Protein AF-A0A7S1Y278-F1 (afdb_monomer_lite)

Organism: NCBI:txid210454

Structure (mmCIF, N/CA/C/O backbone):
data_AF-A0A7S1Y278-F1
#
_entry.id   AF-A0A7S1Y278-F1
#
loop_
_atom_site.group_PDB
_atom_site.id
_atom_site.type_symbol
_atom_site.label_atom_id
_atom_site.label_alt_id
_atom_site.label_comp_id
_atom_site.label_asym_id
_atom_site.label_entity_id
_atom_site.label_seq_id
_atom_site.pdbx_PDB_ins_code
_atom_site.Cartn_x
_atom_site.Cartn_y
_atom_site.Cartn_z
_atom_site.occupancy
_atom_site.B_iso_or_equiv
_atom_site.auth_seq_id
_atom_site.auth_comp_id
_atom_site.auth_asym_id
_atom_site.auth_atom_id
_atom_site.pdbx_PDB_model_num
ATOM 1 N N . VAL A 1 1 ? 4.625 1.487 -7.988 1.00 82.06 1 VAL A N 1
ATOM 2 C CA . VAL A 1 1 ? 3.362 2.062 -8.519 1.00 82.06 1 VAL A CA 1
ATOM 3 C C . VAL A 1 1 ? 2.681 1.047 -9.418 1.00 82.06 1 VAL A C 1
ATOM 5 O O . VAL A 1 1 ? 3.374 0.405 -10.204 1.00 82.06 1 VAL A O 1
ATOM 8 N N . ILE A 1 2 ? 1.370 0.877 -9.278 1.00 83.62 2 ILE A N 1
ATOM 9 C CA . ILE A 1 2 ? 0.571 -0.040 -10.098 1.00 83.62 2 ILE A CA 1
ATOM 10 C C . ILE A 1 2 ? 0.299 0.566 -11.489 1.00 83.62 2 ILE A C 1
ATOM 12 O O . ILE A 1 2 ? 0.007 1.754 -11.608 1.00 83.62 2 ILE A O 1
ATOM 16 N N . SER A 1 3 ? 0.411 -0.238 -12.544 1.00 80.69 3 SER A N 1
ATOM 17 C CA . SER A 1 3 ? 0.278 0.157 -13.954 1.00 80.69 3 SER A CA 1
ATOM 18 C C . SER A 1 3 ? -0.625 -0.760 -14.791 1.00 80.69 3 SER A C 1
ATOM 20 O O . SER A 1 3 ? -0.812 -0.488 -15.975 1.00 80.69 3 SER A O 1
ATOM 22 N N . GLY A 1 4 ? -1.173 -1.833 -14.212 1.00 79.75 4 GLY A N 1
ATOM 23 C CA . GLY A 1 4 ? -1.988 -2.832 -14.917 1.00 79.75 4 GLY A CA 1
ATOM 24 C C . GLY A 1 4 ? -3.282 -3.213 -14.188 1.00 79.75 4 GLY A C 1
ATOM 25 O O . GLY A 1 4 ? -3.810 -2.433 -13.395 1.00 79.75 4 GLY A O 1
ATOM 26 N N . ASN A 1 5 ? -3.795 -4.416 -14.472 1.00 85.69 5 ASN A N 1
ATOM 27 C CA . ASN A 1 5 ? -4.986 -4.970 -13.824 1.00 85.69 5 ASN A CA 1
ATOM 28 C C . ASN A 1 5 ? -4.754 -5.244 -12.328 1.00 85.69 5 ASN A C 1
ATOM 30 O O . ASN A 1 5 ? -3.970 -6.113 -11.965 1.00 85.69 5 ASN A O 1
ATOM 34 N N . LEU A 1 6 ? -5.470 -4.527 -11.465 1.00 86.12 6 LEU A N 1
ATOM 35 C CA . LEU A 1 6 ? -5.292 -4.577 -10.011 1.00 86.12 6 LEU A CA 1
ATOM 36 C C . LEU A 1 6 ? -5.537 -5.965 -9.397 1.00 86.12 6 LEU A C 1
ATOM 38 O O . LEU A 1 6 ? -4.947 -6.266 -8.365 1.00 86.12 6 LEU A O 1
ATOM 42 N N . GLU A 1 7 ? -6.370 -6.804 -10.014 1.00 86.75 7 GLU A N 1
ATOM 43 C CA . GLU A 1 7 ? -6.662 -8.158 -9.514 1.00 86.75 7 GLU A CA 1
ATOM 44 C C . GLU A 1 7 ? -5.439 -9.089 -9.592 1.00 86.75 7 GLU A C 1
ATOM 46 O O . GLU A 1 7 ? -5.293 -10.005 -8.784 1.00 86.75 7 GLU A O 1
ATOM 51 N N . ASP A 1 8 ? -4.513 -8.803 -10.510 1.00 87.94 8 ASP A N 1
ATOM 52 C CA . ASP A 1 8 ? -3.309 -9.605 -10.739 1.00 87.94 8 ASP A CA 1
ATOM 53 C C . ASP A 1 8 ? -2.098 -9.097 -9.927 1.00 87.94 8 ASP A C 1
ATOM 55 O O . ASP A 1 8 ? -0.996 -9.649 -9.997 1.00 87.94 8 ASP A O 1
ATOM 59 N N . ALA A 1 9 ? -2.292 -8.058 -9.102 1.00 88.25 9 ALA A N 1
ATOM 60 C CA . ALA A 1 9 ? -1.228 -7.344 -8.395 1.00 88.25 9 ALA A CA 1
ATOM 61 C C . ALA A 1 9 ? -0.417 -8.205 -7.413 1.00 88.25 9 ALA A C 1
ATOM 63 O O . ALA A 1 9 ? 0.681 -7.802 -7.034 1.00 88.25 9 ALA A O 1
ATOM 64 N N . GLY A 1 10 ? -0.932 -9.363 -6.996 1.00 86.62 10 GLY A N 1
ATOM 65 C CA . GLY A 1 10 ? -0.230 -10.277 -6.093 1.00 86.62 10 GLY A CA 1
ATOM 66 C C . GLY A 1 10 ? 0.702 -11.282 -6.765 1.00 86.62 10 GLY A C 1
ATOM 67 O O . GLY A 1 10 ? 1.414 -11.975 -6.049 1.00 86.62 10 GLY A O 1
ATOM 68 N N . HIS A 1 11 ? 0.690 -11.407 -8.095 1.00 88.19 11 HIS A N 1
ATOM 69 C CA . HIS A 1 11 ? 1.440 -12.473 -8.776 1.00 88.19 11 HIS A CA 1
ATOM 70 C C . HIS A 1 11 ? 1.966 -12.113 -10.174 1.00 88.19 11 HIS A C 1
ATOM 72 O O . HIS A 1 11 ? 2.810 -12.839 -10.701 1.00 88.19 11 HIS A O 1
ATOM 78 N N . ASP A 1 12 ? 1.519 -11.010 -10.784 1.00 87.44 12 ASP A N 1
ATOM 79 C CA . ASP A 1 12 ? 2.070 -10.523 -12.051 1.00 87.44 12 ASP A CA 1
ATOM 80 C C . ASP A 1 12 ? 2.917 -9.254 -11.841 1.00 87.44 12 ASP A C 1
ATOM 82 O O . ASP A 1 12 ? 2.449 -8.173 -11.477 1.00 87.44 12 ASP A O 1
ATOM 86 N N . GLU A 1 13 ? 4.219 -9.383 -12.094 1.00 86.81 13 GLU A N 1
ATOM 87 C CA . GLU A 1 13 ? 5.174 -8.276 -12.019 1.00 86.81 13 GLU A CA 1
ATOM 88 C C . GLU A 1 13 ? 4.907 -7.180 -13.058 1.00 86.81 13 GLU A C 1
ATOM 90 O O . GLU A 1 13 ? 5.306 -6.038 -12.843 1.00 86.81 13 GLU A O 1
ATOM 95 N N . ASN A 1 14 ? 4.231 -7.483 -14.171 1.00 84.94 14 ASN A N 1
ATOM 96 C CA . ASN A 1 14 ? 3.938 -6.498 -15.219 1.00 84.94 14 ASN A CA 1
ATOM 97 C C . ASN A 1 14 ? 2.840 -5.510 -14.817 1.00 84.94 14 ASN A C 1
ATOM 99 O O . ASN A 1 14 ? 2.704 -4.441 -15.418 1.00 84.94 14 ASN A O 1
ATOM 103 N N . VAL A 1 15 ? 2.081 -5.847 -13.776 1.00 85.19 15 VAL A N 1
ATOM 104 C CA . VAL A 1 15 ? 1.083 -4.968 -13.170 1.00 85.19 15 VAL A CA 1
ATOM 105 C C . VAL A 1 15 ? 1.755 -3.869 -12.352 1.00 85.19 15 VAL A C 1
ATOM 107 O O . VAL A 1 15 ? 1.143 -2.838 -12.085 1.00 85.19 15 VAL A O 1
ATOM 110 N N . TRP A 1 16 ? 3.024 -4.050 -11.990 1.00 86.25 16 TRP A N 1
ATOM 111 C CA . TRP A 1 16 ? 3.814 -3.077 -11.259 1.00 86.25 16 TRP A CA 1
ATOM 112 C C . TRP A 1 16 ? 4.847 -2.415 -12.165 1.00 86.25 16 TRP A C 1
ATOM 114 O O . TRP A 1 16 ? 5.538 -3.044 -12.966 1.00 86.25 16 TRP A O 1
ATOM 124 N N . PHE A 1 17 ? 5.024 -1.111 -11.985 1.00 85.44 17 PHE A N 1
ATOM 125 C CA . PHE A 1 17 ? 6.106 -0.395 -12.637 1.00 85.44 17 PHE A CA 1
ATOM 126 C C . PHE A 1 17 ? 7.440 -0.695 -11.925 1.00 85.44 17 PHE A C 1
ATOM 128 O O . PHE A 1 17 ? 7.814 -0.024 -10.959 1.00 85.44 17 PHE A O 1
ATOM 135 N N . LEU A 1 18 ? 8.156 -1.721 -12.394 1.00 83.12 18 LEU A N 1
ATOM 136 C CA . LEU A 1 18 ? 9.407 -2.220 -11.806 1.00 83.12 18 LEU A CA 1
ATOM 137 C C . LEU A 1 18 ? 10.641 -1.844 -12.637 1.00 83.12 18 LEU A C 1
ATOM 139 O O . LEU A 1 18 ? 10.609 -1.900 -13.866 1.00 83.12 18 LEU A O 1
ATOM 143 N N . LEU A 1 19 ? 11.743 -1.495 -11.962 1.00 83.38 19 LEU A N 1
ATOM 144 C CA . LEU A 1 19 ? 13.067 -1.402 -12.594 1.00 83.38 19 LEU A CA 1
ATOM 145 C C . LEU A 1 19 ? 13.623 -2.804 -12.839 1.00 83.38 19 LEU A C 1
ATOM 147 O O . LEU A 1 19 ? 13.272 -3.744 -12.130 1.00 83.38 19 LEU A O 1
ATOM 151 N N . ASP A 1 20 ? 14.546 -2.938 -13.788 1.00 85.75 20 ASP A N 1
ATOM 152 C CA . ASP A 1 20 ? 15.093 -4.242 -14.184 1.00 85.75 20 ASP A CA 1
ATOM 153 C C . ASP A 1 20 ? 15.688 -5.029 -13.009 1.00 85.75 20 ASP A C 1
ATOM 155 O O . ASP A 1 20 ? 15.515 -6.241 -12.928 1.00 85.75 20 ASP A O 1
ATOM 159 N N . TYR A 1 21 ? 16.324 -4.352 -12.047 1.00 83.12 21 TYR A N 1
ATOM 160 C CA . TYR A 1 21 ? 16.881 -5.015 -10.862 1.00 83.12 21 TYR A CA 1
ATOM 161 C C . TYR A 1 21 ? 15.816 -5.511 -9.865 1.00 83.12 21 TYR A C 1
ATOM 163 O O . TYR A 1 21 ? 16.127 -6.348 -9.014 1.00 83.12 21 TYR A O 1
ATOM 171 N N . GLN A 1 22 ? 14.592 -4.977 -9.940 1.00 82.12 22 GLN A N 1
ATOM 172 C CA . GLN A 1 22 ? 13.458 -5.339 -9.082 1.00 82.12 22 GLN A CA 1
ATOM 173 C C . GLN A 1 22 ? 12.670 -6.534 -9.637 1.00 82.12 22 GLN A C 1
ATOM 175 O O . GLN A 1 22 ? 11.918 -7.151 -8.889 1.00 82.12 22 GLN A O 1
ATOM 180 N N . ARG A 1 23 ? 12.835 -6.864 -10.924 1.00 86.50 23 ARG A N 1
ATOM 181 C CA . ARG A 1 23 ? 12.141 -7.980 -11.582 1.00 86.50 23 ARG A CA 1
ATOM 182 C C . ARG A 1 23 ? 12.690 -9.338 -11.141 1.00 86.50 23 ARG A C 1
ATOM 184 O O . ARG A 1 23 ? 13.885 -9.481 -10.877 1.00 86.50 23 ARG A O 1
ATOM 191 N N . GLY A 1 24 ? 11.821 -10.343 -11.095 1.00 88.19 24 GLY A N 1
ATOM 192 C CA . GLY A 1 24 ? 12.122 -11.706 -10.661 1.00 88.19 24 GLY A CA 1
ATOM 193 C C . GLY A 1 24 ? 12.477 -11.811 -9.176 1.00 88.19 24 GLY A C 1
ATOM 194 O O . GLY A 1 24 ? 13.245 -12.695 -8.791 1.00 88.19 24 GLY A O 1
ATOM 195 N N . ARG A 1 25 ? 11.993 -10.877 -8.347 1.00 88.75 25 ARG A N 1
ATOM 196 C CA . ARG A 1 25 ? 12.327 -10.788 -6.910 1.00 88.75 25 ARG A CA 1
ATOM 197 C C . ARG A 1 25 ? 11.149 -11.075 -5.981 1.00 88.75 25 ARG A C 1
ATOM 199 O O . ARG A 1 25 ? 11.335 -10.995 -4.771 1.00 88.75 25 ARG A O 1
ATOM 206 N N . GLY A 1 26 ? 9.978 -11.412 -6.521 1.00 89.19 26 GLY A N 1
ATOM 207 C CA . GLY A 1 26 ? 8.774 -11.654 -5.718 1.00 89.19 26 GLY A CA 1
ATOM 208 C C . GLY A 1 26 ? 8.196 -10.369 -5.116 1.00 89.19 26 GLY A C 1
ATOM 209 O O . GLY A 1 26 ? 7.704 -10.346 -3.989 1.00 89.19 26 GLY A O 1
ATOM 210 N N . LEU A 1 27 ? 8.370 -9.251 -5.826 1.00 88.00 27 LEU A N 1
ATOM 211 C CA . LEU A 1 27 ? 7.913 -7.944 -5.372 1.00 88.00 27 LEU A CA 1
ATOM 212 C C . LEU A 1 27 ? 6.374 -7.820 -5.327 1.00 88.00 27 LEU A C 1
ATOM 214 O O . LEU A 1 27 ? 5.894 -7.225 -4.364 1.00 88.00 27 LEU A O 1
ATOM 218 N N . PRO A 1 28 ? 5.591 -8.379 -6.276 1.00 91.12 28 PRO A N 1
ATOM 219 C CA . PRO A 1 28 ? 4.128 -8.420 -6.177 1.00 91.12 28 PRO A CA 1
ATOM 220 C C . PRO A 1 28 ? 3.645 -9.056 -4.868 1.00 91.12 28 PRO A C 1
ATOM 222 O O . PRO A 1 28 ? 2.844 -8.467 -4.143 1.00 91.12 28 PRO A O 1
ATOM 225 N N . GLU A 1 29 ? 4.209 -10.211 -4.517 1.00 92.38 29 GLU A N 1
ATOM 226 C CA . GLU A 1 29 ? 3.890 -10.956 -3.302 1.00 92.38 29 GLU A CA 1
ATOM 227 C C . GLU A 1 29 ? 4.279 -10.161 -2.054 1.00 92.38 29 GLU A C 1
ATOM 229 O O . GLU A 1 29 ? 3.505 -10.078 -1.100 1.00 92.38 29 GLU A O 1
ATOM 234 N N . ALA A 1 30 ? 5.460 -9.535 -2.064 1.00 91.94 30 ALA A N 1
ATOM 235 C CA . ALA A 1 30 ? 5.922 -8.705 -0.957 1.00 91.94 30 ALA A CA 1
ATOM 236 C C . ALA A 1 30 ? 5.022 -7.478 -0.734 1.00 91.94 30 ALA A C 1
ATOM 238 O O . ALA A 1 30 ? 4.706 -7.149 0.408 1.00 91.94 30 ALA A O 1
ATOM 239 N N . ILE A 1 31 ? 4.577 -6.816 -1.808 1.00 91.00 31 ILE A N 1
ATOM 240 C CA . ILE A 1 31 ? 3.683 -5.657 -1.708 1.00 91.00 31 ILE A CA 1
ATOM 241 C C . ILE A 1 31 ? 2.330 -6.068 -1.123 1.00 91.00 31 ILE A C 1
ATOM 243 O O . ILE A 1 31 ? 1.860 -5.427 -0.182 1.00 91.00 31 ILE A O 1
ATOM 247 N N . VAL A 1 32 ? 1.720 -7.147 -1.625 1.00 94.38 32 VAL A N 1
ATOM 248 C CA . VAL A 1 32 ? 0.450 -7.644 -1.071 1.00 94.38 32 VAL A CA 1
ATOM 249 C C . VAL A 1 32 ? 0.617 -8.045 0.395 1.00 94.38 32 VAL A C 1
ATOM 251 O O . VAL A 1 32 ? -0.191 -7.634 1.226 1.00 94.38 32 VAL A O 1
ATOM 254 N N . ALA A 1 33 ? 1.713 -8.720 0.752 1.00 95.25 33 ALA A N 1
ATOM 255 C CA . ALA A 1 33 ? 1.998 -9.074 2.141 1.00 95.25 33 ALA A CA 1
ATOM 256 C C . ALA A 1 33 ? 2.136 -7.840 3.056 1.00 95.25 33 ALA A C 1
ATOM 258 O O . ALA A 1 33 ? 1.665 -7.864 4.194 1.00 95.25 33 ALA A O 1
ATOM 259 N N . HIS A 1 34 ? 2.742 -6.743 2.585 1.00 95.25 34 HIS A N 1
ATOM 260 C CA . HIS A 1 34 ? 2.807 -5.489 3.346 1.00 95.25 34 HIS A CA 1
ATOM 261 C C . HIS A 1 34 ? 1.425 -4.867 3.565 1.00 95.25 34 HIS A C 1
ATOM 263 O O . HIS A 1 34 ? 1.134 -4.394 4.667 1.00 95.25 34 HIS A O 1
ATOM 269 N N . ILE A 1 35 ? 0.574 -4.876 2.537 1.00 96.75 35 ILE A N 1
ATOM 270 C CA . ILE A 1 35 ? -0.804 -4.379 2.622 1.00 96.75 35 ILE A CA 1
ATOM 271 C C . ILE A 1 35 ? -1.579 -5.177 3.674 1.00 96.75 35 ILE A C 1
ATOM 273 O O . ILE A 1 35 ? -2.138 -4.592 4.603 1.00 96.75 35 ILE A O 1
ATOM 277 N N . GLU A 1 36 ? -1.563 -6.507 3.570 1.00 97.38 36 GLU A N 1
ATOM 278 C CA . GLU A 1 36 ? -2.255 -7.400 4.503 1.00 97.38 36 GLU A CA 1
ATOM 279 C C . GLU A 1 36 ? -1.738 -7.238 5.936 1.00 97.38 36 GLU A C 1
ATOM 281 O O . GLU A 1 36 ? -2.532 -7.133 6.873 1.00 97.38 36 GLU A O 1
ATOM 286 N N . ALA A 1 37 ? -0.416 -7.148 6.120 1.00 97.56 37 ALA A N 1
ATOM 287 C CA . ALA A 1 37 ? 0.188 -6.941 7.432 1.00 97.56 37 ALA A CA 1
ATOM 288 C C . ALA A 1 37 ? -0.244 -5.605 8.058 1.00 97.56 37 ALA A C 1
ATOM 290 O O . ALA A 1 37 ? -0.629 -5.569 9.228 1.00 97.56 37 ALA A O 1
ATOM 291 N N . GLY A 1 38 ? -0.228 -4.514 7.285 1.00 97.25 38 GLY A N 1
ATOM 292 C CA . GLY A 1 38 ? -0.676 -3.198 7.744 1.00 97.25 38 GLY A CA 1
ATOM 293 C C . GLY A 1 38 ? -2.153 -3.191 8.145 1.00 97.25 38 GLY A C 1
ATOM 294 O O . GLY A 1 38 ? -2.499 -2.696 9.221 1.00 97.25 38 GLY A O 1
ATOM 295 N N . ILE A 1 39 ? -3.015 -3.805 7.326 1.00 98.06 39 ILE A N 1
ATOM 296 C CA . ILE A 1 39 ? -4.447 -3.960 7.620 1.00 98.06 39 ILE A CA 1
ATOM 297 C C . ILE A 1 39 ? -4.649 -4.778 8.898 1.00 98.06 39 ILE A C 1
ATOM 299 O O . ILE A 1 39 ? -5.405 -4.358 9.774 1.00 98.06 39 ILE A O 1
ATOM 303 N N . ALA A 1 40 ? -3.955 -5.909 9.041 1.00 97.31 40 ALA A N 1
ATOM 304 C CA . ALA A 1 40 ? -4.084 -6.789 10.200 1.00 97.31 40 ALA A CA 1
ATOM 305 C C . ALA A 1 40 ? -3.658 -6.099 11.504 1.00 97.31 40 ALA A C 1
ATOM 307 O O . ALA A 1 40 ? -4.345 -6.216 12.519 1.00 97.31 40 ALA A O 1
ATOM 308 N N . VAL A 1 41 ? -2.558 -5.341 11.485 1.00 97.50 41 VAL A N 1
ATOM 309 C CA . VAL A 1 41 ? -2.112 -4.566 12.652 1.00 97.50 41 VAL A CA 1
ATOM 310 C C . VAL A 1 41 ? -3.135 -3.482 12.997 1.00 97.50 41 VAL A C 1
ATOM 312 O O . VAL A 1 41 ? -3.555 -3.389 14.150 1.00 97.50 41 VAL A O 1
ATOM 315 N N . ALA A 1 42 ? -3.600 -2.718 12.006 1.00 97.69 42 ALA A N 1
ATOM 316 C CA . ALA A 1 42 ? -4.584 -1.655 12.199 1.00 97.69 42 ALA A CA 1
ATOM 317 C C . ALA A 1 42 ? -5.979 -2.172 12.601 1.00 97.69 42 ALA A C 1
ATOM 319 O O . ALA A 1 42 ? -6.768 -1.418 13.171 1.00 97.69 42 ALA A O 1
ATOM 320 N N . ALA A 1 43 ? -6.308 -3.432 12.311 1.00 97.00 43 ALA A N 1
ATOM 321 C CA . ALA A 1 43 ? -7.558 -4.064 12.730 1.00 97.00 43 ALA A CA 1
ATOM 322 C C . ALA A 1 43 ? -7.591 -4.373 14.236 1.00 97.00 43 ALA A C 1
ATOM 324 O O . ALA A 1 43 ? -8.672 -4.426 14.821 1.00 97.00 43 ALA A O 1
ATOM 325 N N . ASN A 1 44 ? -6.425 -4.548 14.869 1.00 96.69 44 ASN A N 1
ATOM 326 C CA . ASN A 1 44 ? -6.324 -4.852 16.299 1.00 96.69 44 A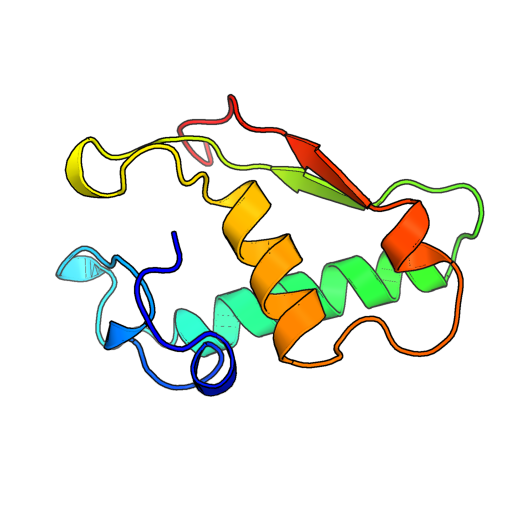SN A CA 1
ATOM 327 C C . ASN A 1 44 ? -6.507 -3.621 17.201 1.00 96.69 44 ASN A C 1
ATOM 329 O O . ASN A 1 44 ? -6.706 -3.781 18.404 1.00 96.69 44 ASN A O 1
ATOM 333 N N . ASP A 1 45 ? -6.457 -2.411 16.638 1.00 96.75 45 ASP A N 1
ATOM 334 C CA . ASP A 1 45 ? -6.648 -1.157 17.366 1.00 96.75 45 ASP A CA 1
ATOM 335 C C . ASP A 1 45 ? -7.601 -0.216 16.600 1.00 96.75 45 ASP A C 1
ATOM 337 O O . ASP A 1 45 ? -7.170 0.449 15.650 1.00 96.75 45 ASP A O 1
ATOM 341 N N . PRO A 1 46 ? -8.882 -0.122 17.012 1.00 95.12 46 PRO A N 1
ATOM 342 C CA . PRO A 1 46 ? -9.879 0.751 16.389 1.00 95.12 46 PRO A CA 1
ATOM 343 C C . PRO A 1 46 ? -9.541 2.249 16.401 1.00 95.12 46 PRO A C 1
ATOM 345 O O . PRO A 1 46 ? -10.111 2.983 15.589 1.00 95.12 46 PRO A O 1
ATOM 348 N N . GLU A 1 47 ? -8.610 2.695 17.252 1.00 96.19 47 GLU A N 1
ATOM 349 C CA . GLU A 1 47 ? -8.199 4.101 17.394 1.00 96.19 47 GLU A CA 1
ATOM 350 C C . GLU A 1 47 ? -6.926 4.443 16.597 1.00 96.19 47 GLU A C 1
ATOM 352 O O . GLU A 1 47 ? -6.549 5.609 16.497 1.00 96.19 47 GLU A O 1
ATOM 357 N N . SER A 1 48 ? -6.257 3.451 15.997 1.00 97.38 48 SER A N 1
ATOM 358 C CA . SER A 1 48 ? -5.023 3.673 15.222 1.00 97.38 48 SER A CA 1
ATOM 359 C C . SER A 1 48 ? -5.270 4.370 13.863 1.00 97.38 48 SER A C 1
ATOM 361 O O . SER A 1 48 ? -6.377 4.788 13.550 1.00 97.38 48 SER A O 1
ATOM 363 N N . LEU A 1 49 ? -4.271 4.524 13.003 1.00 97.25 49 LEU A N 1
ATOM 364 C CA . LEU A 1 49 ? -4.467 5.000 11.627 1.00 97.25 49 LEU A CA 1
ATOM 365 C C . LEU A 1 49 ? -3.533 4.201 10.730 1.00 97.25 49 LEU A C 1
ATOM 367 O O . LEU A 1 49 ? -2.358 4.053 11.066 1.00 97.25 49 LEU A O 1
ATOM 371 N N . LEU A 1 50 ? -4.036 3.692 9.606 1.00 97.94 50 LEU A N 1
ATOM 372 C CA . LEU A 1 50 ? -3.177 3.076 8.601 1.00 97.94 50 LEU A CA 1
ATOM 373 C C . LEU A 1 50 ? -2.771 4.141 7.581 1.00 97.94 50 LEU A C 1
ATOM 375 O O . LEU A 1 50 ? -3.620 4.826 7.013 1.00 97.94 50 LEU A O 1
ATOM 379 N N . ILE A 1 51 ? -1.470 4.290 7.356 1.00 97.25 51 ILE A N 1
ATOM 380 C CA . ILE A 1 51 ? -0.932 5.215 6.359 1.00 97.25 51 ILE A CA 1
ATOM 381 C C . ILE A 1 51 ? -0.125 4.400 5.356 1.00 97.25 51 ILE A C 1
ATOM 383 O O . ILE A 1 51 ? 0.887 3.804 5.722 1.00 97.25 51 ILE A O 1
ATOM 387 N N . PHE A 1 52 ? -0.549 4.395 4.094 1.00 96.00 52 PHE A N 1
ATOM 388 C CA . PHE A 1 52 ? 0.304 3.940 2.998 1.00 96.00 52 PHE A CA 1
ATOM 389 C C . PHE A 1 52 ? 1.137 5.124 2.506 1.00 96.00 52 PHE A C 1
ATOM 391 O O . PHE A 1 52 ? 0.595 6.064 1.925 1.00 96.00 52 PHE A O 1
ATOM 398 N N . SER A 1 53 ? 2.441 5.092 2.778 1.00 93.12 53 SER A N 1
ATOM 399 C CA . SER A 1 53 ? 3.383 6.155 2.415 1.00 93.12 53 SER A CA 1
ATOM 400 C C . SER A 1 53 ? 4.178 5.775 1.169 1.00 93.12 53 SER A C 1
ATOM 402 O O . SER A 1 53 ? 4.654 4.647 1.049 1.00 93.12 53 SER A O 1
ATOM 404 N N . GLY A 1 54 ? 4.302 6.718 0.239 1.00 90.12 54 GLY A N 1
ATOM 405 C CA . GLY A 1 54 ? 5.124 6.584 -0.956 1.00 90.12 54 GLY A CA 1
ATOM 406 C C . GLY A 1 54 ? 4.617 7.483 -2.075 1.00 90.12 54 GLY A C 1
ATOM 407 O O . GLY A 1 54 ? 3.485 7.340 -2.530 1.00 90.12 54 GLY A O 1
ATOM 408 N N . GLY A 1 55 ? 5.453 8.407 -2.526 1.00 86.44 55 GLY A N 1
ATOM 409 C CA . GLY A 1 55 ? 5.115 9.446 -3.486 1.00 86.44 55 GLY A CA 1
ATOM 410 C C . GLY A 1 55 ? 5.345 9.086 -4.949 1.00 86.44 55 GLY A C 1
ATOM 411 O O . GLY A 1 55 ? 5.557 7.931 -5.330 1.00 86.44 55 GLY A O 1
ATOM 412 N N . GLU A 1 56 ? 5.287 10.114 -5.791 1.00 84.81 56 GLU A N 1
ATOM 413 C CA . GLU A 1 56 ? 5.573 10.033 -7.224 1.00 84.81 56 GLU A CA 1
ATOM 414 C C . GLU A 1 56 ? 7.087 9.968 -7.449 1.00 84.81 56 GLU A C 1
ATOM 416 O O . GLU A 1 56 ? 7.769 10.974 -7.627 1.00 84.81 56 GLU A O 1
ATOM 421 N N . THR A 1 57 ? 7.652 8.765 -7.433 1.00 71.12 57 THR A N 1
ATOM 422 C CA . THR A 1 57 ? 9.108 8.604 -7.582 1.00 71.12 57 THR A CA 1
ATOM 423 C C . THR A 1 57 ? 9.572 8.583 -9.037 1.00 71.12 57 THR 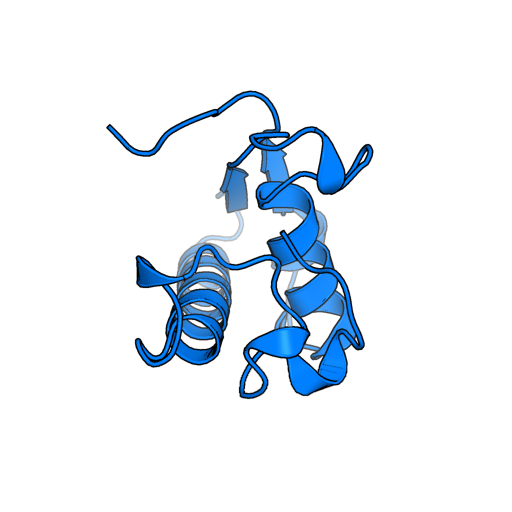A C 1
ATOM 425 O O . THR A 1 57 ? 10.776 8.572 -9.300 1.00 71.12 57 THR A O 1
ATOM 428 N N . ARG A 1 58 ? 8.649 8.539 -10.014 1.00 73.06 58 ARG A N 1
ATOM 429 C CA . ARG A 1 58 ? 8.989 8.300 -11.425 1.00 73.06 58 ARG A CA 1
ATOM 430 C C . ARG A 1 58 ? 8.109 9.095 -12.385 1.00 73.06 58 ARG A C 1
ATOM 432 O O . ARG A 1 58 ? 6.895 8.970 -12.389 1.00 73.06 58 ARG A O 1
ATOM 439 N N . ALA A 1 59 ? 8.737 9.818 -13.311 1.00 70.38 59 ALA A N 1
ATOM 440 C CA . ALA A 1 59 ? 8.028 10.626 -14.309 1.00 70.38 59 ALA A CA 1
ATOM 441 C C . ALA A 1 59 ? 7.100 9.812 -15.240 1.00 70.38 59 ALA A C 1
ATOM 443 O O . ALA A 1 59 ? 6.151 10.350 -15.801 1.00 70.38 59 ALA A O 1
ATOM 444 N N . GLN A 1 60 ? 7.376 8.517 -15.425 1.00 70.81 60 GLN A N 1
ATOM 445 C CA . GLN A 1 60 ? 6.628 7.643 -16.337 1.00 70.81 60 GLN A CA 1
ATOM 446 C C . GLN A 1 60 ? 5.324 7.095 -15.739 1.00 70.81 60 GLN A C 1
ATOM 448 O O . GLN A 1 60 ? 4.514 6.548 -16.482 1.00 70.81 60 GLN A O 1
ATOM 453 N N . THR A 1 61 ? 5.100 7.232 -14.428 1.00 71.81 61 THR A N 1
ATOM 454 C CA . THR A 1 61 ? 3.917 6.671 -13.753 1.00 71.81 6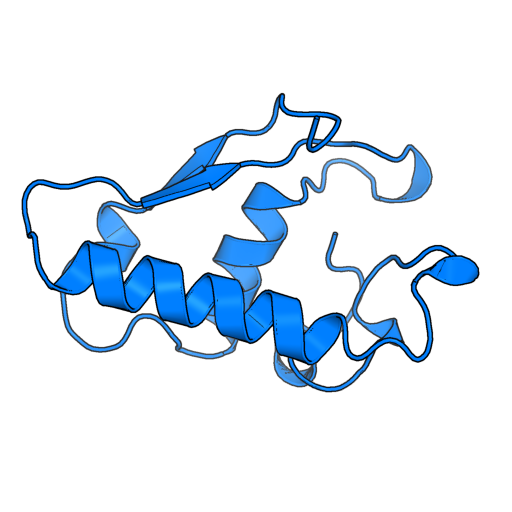1 THR A CA 1
ATOM 455 C C . THR A 1 61 ? 2.738 7.644 -13.682 1.00 71.81 61 THR A C 1
ATOM 457 O O . THR A 1 61 ? 1.686 7.293 -13.150 1.00 71.81 61 THR A O 1
ATOM 460 N N . GLY A 1 62 ? 2.873 8.847 -14.257 1.00 76.88 62 GLY A N 1
ATOM 461 C CA . GLY A 1 62 ? 1.841 9.883 -14.193 1.00 76.88 62 GLY A CA 1
ATOM 462 C C . GLY A 1 62 ? 1.568 10.323 -12.746 1.00 76.88 62 GLY A C 1
ATOM 463 O O . GLY A 1 62 ? 2.463 10.200 -11.913 1.00 76.88 62 GLY A O 1
ATOM 464 N N . PRO A 1 63 ? 0.346 10.786 -12.418 1.00 80.44 63 PRO A N 1
ATOM 465 C CA . PRO A 1 63 ? -0.005 11.275 -11.079 1.00 80.44 63 PRO A CA 1
ATOM 466 C C . PRO A 1 63 ? -0.251 10.133 -10.070 1.00 80.44 63 PRO A C 1
ATOM 468 O O . PRO A 1 63 ? -1.080 10.249 -9.170 1.00 80.44 63 PRO A O 1
ATOM 471 N N . LEU A 1 64 ? 0.345 8.956 -10.299 1.00 83.69 64 LEU A N 1
ATOM 472 C CA . LEU A 1 64 ? 0.154 7.781 -9.457 1.00 83.69 64 LEU A CA 1
ATOM 473 C C . L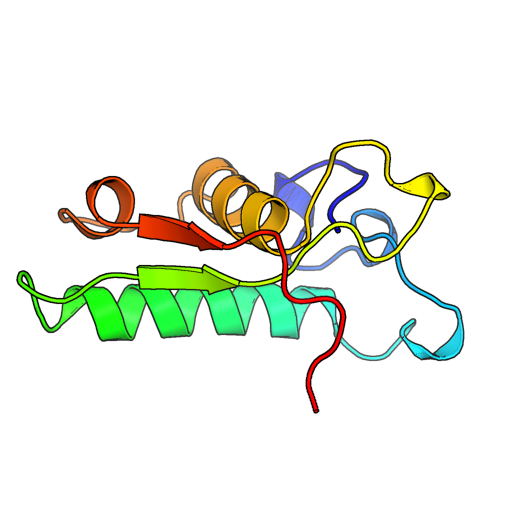EU A 1 64 ? 1.323 7.626 -8.498 1.00 83.69 64 LEU A C 1
ATOM 475 O O . LEU A 1 64 ? 2.477 7.459 -8.898 1.00 83.69 64 LEU A O 1
ATOM 479 N N . THR A 1 65 ? 0.969 7.616 -7.223 1.00 88.00 65 THR A N 1
ATOM 480 C CA . THR A 1 65 ? 1.877 7.456 -6.095 1.00 88.00 65 THR A CA 1
ATOM 481 C C . THR A 1 65 ? 1.959 5.983 -5.696 1.00 88.00 65 THR A C 1
ATOM 483 O O . THR A 1 65 ? 1.071 5.169 -5.994 1.00 88.00 65 THR A O 1
ATOM 486 N N . GLU A 1 66 ? 3.037 5.594 -5.024 1.00 87.00 66 GLU A N 1
ATOM 487 C CA . GLU A 1 66 ? 3.133 4.242 -4.476 1.00 87.00 66 GLU A CA 1
ATOM 488 C C . GLU A 1 66 ? 2.096 4.013 -3.368 1.00 87.00 66 GLU A C 1
ATOM 490 O O . GLU A 1 66 ? 1.392 3.004 -3.404 1.00 87.00 66 GLU A O 1
ATOM 495 N N . GLY A 1 67 ? 1.895 4.991 -2.481 1.00 89.75 67 GLY A N 1
ATOM 496 C CA . GLY A 1 67 ? 0.895 4.932 -1.416 1.00 89.75 67 GLY A CA 1
ATOM 497 C C . GLY A 1 67 ? -0.528 4.731 -1.949 1.00 89.75 67 GLY A C 1
ATOM 498 O O . GLY A 1 67 ? -1.245 3.837 -1.492 1.00 89.75 67 GLY A O 1
ATOM 499 N N . SER A 1 68 ? -0.934 5.479 -2.983 1.00 92.12 68 SER A N 1
ATOM 500 C CA . SER A 1 68 ? -2.249 5.276 -3.616 1.00 92.12 68 SER A CA 1
ATOM 501 C C . SER A 1 68 ? -2.381 3.924 -4.316 1.00 92.12 68 SER A C 1
ATOM 503 O O . SER A 1 68 ? -3.483 3.373 -4.376 1.00 92.12 68 SER A O 1
ATOM 505 N N . SER A 1 69 ? -1.276 3.349 -4.801 1.00 92.50 69 SER A N 1
ATOM 506 C CA . SER A 1 69 ? -1.283 2.011 -5.400 1.00 92.50 69 SER A CA 1
ATOM 507 C C . SER A 1 69 ? -1.654 0.943 -4.369 1.00 92.50 69 SER A C 1
ATOM 509 O O . SER A 1 69 ? -2.474 0.083 -4.673 1.00 92.50 69 SER A O 1
ATOM 511 N N . TYR A 1 70 ? -1.126 1.030 -3.143 1.00 94.75 70 TYR A N 1
ATOM 512 C CA . TYR A 1 70 ? -1.435 0.078 -2.068 1.00 94.75 70 TYR A CA 1
ATOM 513 C C . TYR A 1 70 ? -2.924 0.109 -1.708 1.00 94.75 70 TYR A C 1
ATOM 515 O O . TYR A 1 70 ? -3.567 -0.937 -1.638 1.00 94.75 70 TYR A O 1
ATOM 523 N N . PHE A 1 71 ? -3.501 1.308 -1.564 1.00 95.50 71 PHE A N 1
ATOM 524 C CA . PHE A 1 71 ? -4.929 1.457 -1.273 1.00 95.50 71 PHE A CA 1
ATOM 525 C C . PHE A 1 71 ? -5.807 0.844 -2.373 1.00 95.50 71 PHE A C 1
ATOM 527 O O . PHE A 1 71 ? -6.760 0.123 -2.086 1.00 95.50 71 PHE A O 1
ATOM 534 N N . ARG A 1 72 ? -5.479 1.106 -3.645 1.00 94.75 72 ARG A N 1
ATOM 535 C CA . ARG A 1 72 ? -6.242 0.582 -4.790 1.00 94.75 72 ARG A CA 1
ATOM 536 C C . ARG A 1 72 ? -6.152 -0.934 -4.909 1.00 94.75 72 ARG A C 1
ATOM 538 O O . ARG A 1 72 ? -7.148 -1.557 -5.256 1.00 94.75 72 ARG A O 1
ATOM 545 N N . VAL A 1 73 ? -4.985 -1.512 -4.630 1.00 95.06 73 VAL A N 1
ATOM 546 C CA . VAL A 1 73 ? -4.798 -2.969 -4.604 1.00 95.06 73 VAL A CA 1
ATOM 547 C C . VAL A 1 73 ? -5.636 -3.587 -3.487 1.00 95.06 73 VAL A C 1
ATOM 549 O O . VAL A 1 73 ? -6.371 -4.534 -3.745 1.00 95.06 73 VAL A O 1
ATOM 552 N N . ALA A 1 74 ? -5.617 -3.003 -2.284 1.00 96.12 74 ALA A N 1
ATOM 553 C CA . ALA A 1 74 ? -6.454 -3.457 -1.175 1.00 96.12 74 ALA A CA 1
ATOM 554 C C . ALA A 1 74 ? -7.958 -3.421 -1.503 1.00 96.12 74 ALA A C 1
ATOM 556 O O . ALA A 1 74 ? -8.677 -4.356 -1.158 1.00 96.12 74 ALA A O 1
ATOM 557 N N . ASP A 1 75 ? -8.422 -2.375 -2.199 1.00 95.19 75 ASP A N 1
ATOM 558 C CA . ASP A 1 75 ? -9.804 -2.265 -2.687 1.00 95.19 75 ASP A CA 1
ATOM 559 C C . ASP A 1 75 ? -10.144 -3.318 -3.744 1.00 95.19 75 ASP A C 1
ATOM 561 O O . ASP A 1 75 ? -11.164 -3.993 -3.634 1.00 95.19 75 ASP A O 1
ATOM 565 N N . ALA A 1 76 ? -9.308 -3.451 -4.773 1.00 94.06 76 ALA A N 1
ATOM 566 C CA . ALA A 1 76 ? -9.585 -4.335 -5.900 1.00 94.06 76 ALA A CA 1
ATOM 567 C C . ALA A 1 76 ? -9.547 -5.818 -5.514 1.00 94.06 76 ALA A C 1
ATOM 569 O O . ALA A 1 76 ? -10.315 -6.610 -6.048 1.00 94.06 76 ALA A O 1
ATOM 570 N N . MET A 1 77 ? -8.671 -6.182 -4.578 1.00 94.06 77 MET A N 1
ATOM 571 C CA . MET A 1 77 ? -8.503 -7.556 -4.106 1.00 94.06 77 MET A CA 1
ATOM 572 C C . MET A 1 77 ? -9.346 -7.874 -2.855 1.00 94.06 77 MET A C 1
ATOM 574 O O . MET A 1 77 ? -9.201 -8.956 -2.294 1.00 94.06 77 MET A O 1
ATOM 578 N N . ASP A 1 78 ? -10.209 -6.953 -2.407 1.00 94.62 78 ASP A N 1
ATOM 579 C CA . ASP A 1 78 ? -11.068 -7.095 -1.215 1.00 94.62 78 ASP A CA 1
ATOM 580 C C . ASP A 1 78 ? -10.299 -7.486 0.072 1.00 94.62 78 ASP A C 1
ATOM 582 O O . ASP A 1 78 ? -10.738 -8.306 0.880 1.00 94.62 78 ASP A O 1
ATOM 586 N N . LEU A 1 79 ? -9.120 -6.886 0.287 1.00 95.81 79 LEU A N 1
ATOM 587 C CA . LEU A 1 79 ? -8.203 -7.259 1.382 1.00 95.81 79 LEU A CA 1
ATOM 588 C C . LEU A 1 79 ? -8.587 -6.671 2.748 1.00 95.81 79 LEU A C 1
ATOM 590 O O . LEU A 1 79 ? -8.030 -7.052 3.776 1.00 95.81 79 LEU A O 1
ATOM 594 N N . TRP A 1 80 ? -9.526 -5.726 2.791 1.00 95.56 80 TRP A N 1
ATOM 595 C CA . TRP A 1 80 ? -9.865 -4.977 4.009 1.00 95.56 80 TRP A CA 1
ATOM 596 C C . TRP A 1 80 ? -10.503 -5.824 5.112 1.00 95.56 80 TRP A C 1
ATOM 598 O O . TRP A 1 80 ? -10.491 -5.426 6.281 1.00 95.56 80 TRP A O 1
ATOM 608 N N . GLY A 1 81 ? -11.091 -6.966 4.749 1.00 90.00 81 GLY A N 1
ATOM 609 C CA . GLY A 1 81 ? -11.847 -7.803 5.669 1.00 90.00 81 GLY A CA 1
ATOM 610 C C . GLY A 1 81 ? -13.052 -7.075 6.278 1.00 90.00 81 GLY A C 1
ATOM 611 O O . GLY A 1 81 ? -13.659 -6.185 5.681 1.00 90.00 81 GLY A O 1
ATOM 612 N N . LYS A 1 82 ? -13.438 -7.472 7.496 1.00 84.06 82 LYS A N 1
ATOM 613 C CA . LYS A 1 82 ? -14.563 -6.869 8.228 1.00 84.06 82 LYS A CA 1
ATOM 614 C C . LYS A 1 82 ? -14.044 -5.836 9.221 1.00 84.06 82 LYS A C 1
ATOM 616 O O . LYS A 1 82 ? -13.255 -6.180 10.093 1.00 84.06 82 LYS A O 1
ATOM 621 N N . GLY A 1 83 ? -14.546 -4.606 9.154 1.00 89.19 83 GLY A N 1
ATOM 622 C CA . GLY A 1 83 ? -14.244 -3.580 10.150 1.00 89.19 83 GLY A CA 1
ATOM 623 C C . GLY A 1 83 ? -14.188 -2.179 9.563 1.00 89.19 83 GLY A C 1
ATOM 624 O O . GLY A 1 83 ? -14.729 -1.907 8.495 1.00 89.19 83 GLY A O 1
ATOM 625 N N . THR A 1 84 ? -13.534 -1.280 10.292 1.00 95.88 84 THR A N 1
ATOM 626 C CA . THR A 1 84 ? -13.443 0.140 9.943 1.00 95.88 84 THR A CA 1
ATOM 627 C C . THR A 1 84 ? -12.111 0.522 9.306 1.00 95.88 84 T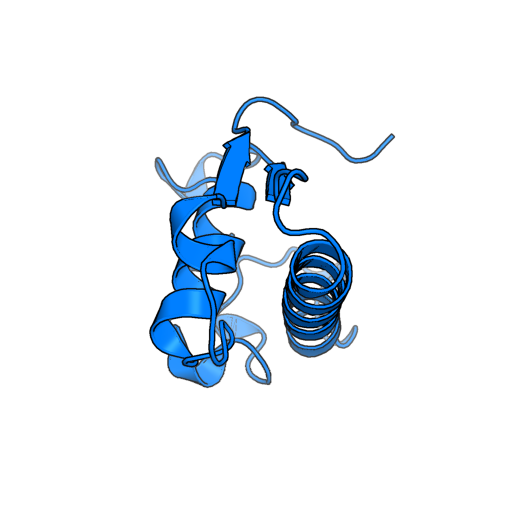HR A C 1
ATOM 629 O O . THR A 1 84 ? -12.014 1.640 8.818 1.00 95.88 84 THR A O 1
ATOM 632 N N . VAL A 1 85 ? -11.113 -0.377 9.248 1.00 97.88 85 VAL A N 1
ATOM 633 C CA . VAL A 1 85 ? -9.730 -0.094 8.792 1.00 97.88 85 VAL A CA 1
ATOM 634 C C . VAL A 1 85 ? -9.688 0.686 7.480 1.00 97.88 85 VAL A C 1
ATOM 636 O O . VAL A 1 85 ? -9.036 1.725 7.418 1.00 97.88 85 VAL A O 1
ATOM 639 N N . ARG A 1 86 ? -10.464 0.269 6.475 1.00 97.31 86 ARG A N 1
ATOM 640 C CA . ARG A 1 86 ? -10.566 0.974 5.190 1.00 97.31 86 ARG A CA 1
ATOM 641 C C . ARG A 1 86 ? -10.908 2.463 5.340 1.00 97.31 86 ARG A C 1
ATOM 643 O O . ARG A 1 86 ? -10.315 3.301 4.675 1.00 97.31 86 ARG A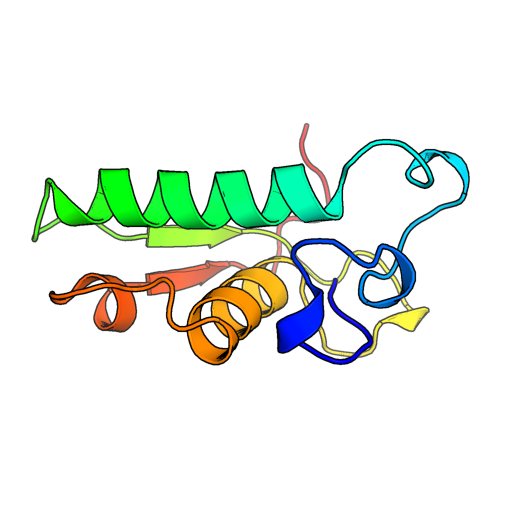 O 1
ATOM 650 N N . ALA A 1 87 ? -11.856 2.803 6.216 1.00 97.06 87 ALA A N 1
ATOM 651 C CA . ALA A 1 87 ? -12.312 4.182 6.435 1.00 97.06 87 ALA A CA 1
ATOM 652 C C . ALA A 1 87 ? -11.301 5.048 7.210 1.00 97.06 87 ALA A C 1
ATOM 654 O O . ALA A 1 87 ? -11.392 6.271 7.196 1.00 97.06 87 ALA A O 1
ATOM 655 N N . ARG A 1 88 ? -10.348 4.405 7.883 1.00 97.31 88 ARG A N 1
ATOM 656 C CA . ARG A 1 88 ? -9.259 4.987 8.692 1.00 97.31 88 ARG A CA 1
ATOM 657 C C . ARG A 1 88 ? -7.904 4.644 8.061 1.00 97.31 88 ARG A C 1
ATOM 659 O O . ARG A 1 88 ? -6.905 4.455 8.750 1.00 97.31 88 ARG A O 1
ATOM 666 N N . THR A 1 89 ? -7.890 4.543 6.734 1.00 98.00 89 THR A N 1
ATOM 667 C CA . THR A 1 89 ? -6.669 4.439 5.944 1.00 98.00 89 THR A CA 1
ATOM 668 C C . THR A 1 89 ? -6.524 5.693 5.098 1.00 98.00 89 THR A C 1
ATOM 670 O O . THR A 1 89 ? -7.473 6.102 4.430 1.00 98.00 89 THR A O 1
ATOM 673 N N . ILE A 1 90 ? -5.341 6.300 5.127 1.00 96.88 90 ILE A N 1
ATOM 674 C CA . ILE A 1 90 ? -4.980 7.441 4.279 1.00 96.88 90 ILE A CA 1
ATOM 675 C C . ILE A 1 90 ? -3.697 7.143 3.504 1.00 96.88 90 ILE A C 1
ATOM 677 O O . ILE A 1 90 ? -2.969 6.197 3.817 1.00 96.88 90 ILE A O 1
ATOM 681 N N . THR A 1 91 ? -3.411 7.966 2.501 1.00 94.81 91 THR A N 1
ATOM 682 C CA . THR A 1 91 ? -2.153 7.928 1.756 1.00 94.81 91 THR A CA 1
ATOM 683 C C . THR A 1 91 ? -1.293 9.135 2.112 1.00 94.81 91 THR A C 1
ATOM 685 O O . THR A 1 91 ? -1.795 10.244 2.295 1.00 94.81 91 THR A O 1
ATOM 688 N N . GLU A 1 92 ? 0.010 8.909 2.237 1.00 93.25 92 GLU A N 1
ATOM 689 C CA . GLU A 1 92 ? 1.031 9.952 2.321 1.00 93.25 92 GLU A CA 1
ATOM 690 C C . GLU A 1 92 ? 1.867 9.868 1.036 1.00 93.25 92 GLU A C 1
ATOM 692 O O . GLU A 1 92 ? 2.324 8.793 0.654 1.00 93.25 92 GLU A O 1
ATOM 697 N N . GLU A 1 93 ? 1.996 10.979 0.313 1.00 89.38 93 GLU A N 1
ATOM 698 C CA . GLU A 1 93 ? 2.392 10.970 -1.103 1.00 89.38 93 GLU A CA 1
ATOM 699 C C . GLU A 1 93 ? 3.666 11.779 -1.399 1.00 89.38 93 GLU A C 1
ATOM 701 O O . GLU A 1 93 ? 3.979 12.033 -2.562 1.00 89.38 93 GLU A O 1
ATOM 706 N N . PHE A 1 94 ? 4.424 12.176 -0.374 1.00 87.38 94 PHE A N 1
ATOM 707 C CA . PHE A 1 94 ? 5.656 12.956 -0.515 1.00 87.38 94 PHE A CA 1
ATOM 708 C C . PHE A 1 94 ? 6.932 12.155 -0.238 1.00 87.38 94 PHE A C 1
ATOM 710 O O . PHE A 1 94 ? 8.011 12.620 -0.606 1.00 87.38 94 PHE A O 1
ATOM 717 N N . ALA A 1 95 ? 6.855 10.963 0.362 1.00 85.50 95 ALA A N 1
ATOM 718 C CA . ALA A 1 95 ? 8.031 10.113 0.556 1.00 85.50 95 ALA A CA 1
ATOM 719 C C . ALA A 1 95 ? 8.614 9.628 -0.788 1.00 85.50 95 ALA A C 1
ATOM 721 O O . ALA A 1 95 ? 7.957 8.889 -1.520 1.00 85.50 95 ALA A O 1
ATOM 722 N N . THR A 1 96 ? 9.846 10.019 -1.135 1.00 81.56 96 THR A N 1
ATOM 723 C CA . THR A 1 96 ? 10.468 9.648 -2.426 1.00 81.56 96 THR A CA 1
ATOM 724 C C . THR A 1 96 ? 11.479 8.506 -2.349 1.00 81.56 96 THR A C 1
ATOM 726 O O . THR A 1 96 ? 11.945 8.031 -3.386 1.00 81.56 96 THR A O 1
ATOM 729 N N . ASP A 1 97 ? 11.836 8.069 -1.146 1.00 75.88 97 ASP A N 1
ATOM 730 C CA . ASP A 1 97 ? 12.743 6.953 -0.899 1.00 75.88 97 ASP A CA 1
ATOM 731 C C . ASP A 1 97 ? 12.445 6.294 0.460 1.00 75.88 97 ASP A C 1
ATOM 733 O O . ASP A 1 97 ? 11.547 6.717 1.188 1.00 75.88 97 ASP A O 1
ATOM 737 N N . SER A 1 98 ? 13.159 5.207 0.754 1.00 66.50 98 SER A N 1
ATOM 738 C CA . SER A 1 98 ? 12.944 4.340 1.916 1.00 66.50 98 SER A CA 1
ATOM 739 C C . SER A 1 98 ? 14.140 4.330 2.884 1.00 66.50 98 SER A C 1
ATOM 741 O O . SER A 1 98 ? 14.441 3.263 3.420 1.00 66.50 98 SER A O 1
ATOM 743 N N . PHE A 1 99 ? 14.881 5.445 3.001 1.00 53.16 99 PHE A N 1
ATOM 744 C CA . PHE A 1 99 ? 16.157 5.527 3.741 1.00 53.16 99 PHE A CA 1
ATOM 745 C C . PHE A 1 99 ? 16.118 4.977 5.176 1.00 53.16 99 PHE A C 1
ATOM 747 O O . PHE A 1 99 ? 15.131 5.236 5.902 1.00 53.16 99 PHE A O 1
#

InterPro domains:
  IPR055323 Uncharacterized protein C57A10.07/YOR238W [PTHR28110] (9-99)

Foldseek 3Di:
DADDDLQCQQPDCVRDPDDPVRPPVSVSVVLVVVLLVLLVVCQVDVPDAREQEFADQDPVVPRDTRRVSSLVSCVNNVSNPDDCHNVRYDYHHPDNDDD

Sequence (99 aa):
VISGNLEDAGHDENVWFLLDYQRGRGLPEAIVAHIEAGIAVAANDPESLLIFSGGETRAQTGPLTEGSSYFRVADAMDLWGKGTVRARTITEEFATDSF

Secondary structure (DSSP, 8-state):
-B-S-GGGTTT-GGGB---GGGTTS-HHHHHHHHHHHHHHHHHT-TT--EEEE-----GGGTT--HHHHHHHHHHHTTTT-SSSGGGGEEEE-------

pLDDT: mean 89.16, std 8.2, range [53.16, 98.06]

Radius of gyration: 13.29 Å; chains: 1; bounding box: 31×25×34 Å